Protein AF-A0A8U0FV87-F1 (afdb_monomer)

Structure (mmCIF, N/CA/C/O backbone):
data_AF-A0A8U0FV87-F1
#
_entry.id   AF-A0A8U0FV87-F1
#
loop_
_atom_site.group_PDB
_atom_site.id
_atom_site.type_symbol
_atom_site.label_atom_id
_atom_site.label_alt_id
_atom_site.label_comp_id
_atom_site.label_asym_id
_atom_site.label_entity_id
_atom_site.label_seq_id
_atom_site.pdbx_PDB_ins_code
_atom_site.Cartn_x
_atom_site.Cartn_y
_atom_site.Cartn_z
_atom_site.occupancy
_atom_site.B_iso_or_equiv
_atom_site.auth_seq_id
_atom_site.auth_comp_id
_atom_site.auth_asym_id
_atom_site.auth_atom_id
_atom_site.pdbx_PDB_model_num
ATOM 1 N N . MET A 1 1 ? -0.050 0.043 -9.107 1.00 85.12 1 MET A N 1
ATOM 2 C CA . MET A 1 1 ? 0.662 -1.232 -9.345 1.00 85.12 1 MET A CA 1
ATOM 3 C C . MET A 1 1 ? 1.160 -1.752 -8.012 1.00 85.12 1 MET A C 1
ATOM 5 O O . MET A 1 1 ? 1.657 -0.943 -7.237 1.00 85.12 1 MET A O 1
ATOM 9 N N . LEU A 1 2 ? 1.020 -3.050 -7.754 1.00 91.19 2 LEU A N 1
ATOM 10 C CA . LEU A 1 2 ? 1.551 -3.725 -6.569 1.00 91.19 2 LEU A CA 1
ATOM 11 C C . LEU A 1 2 ? 2.407 -4.903 -7.043 1.00 91.19 2 LEU A C 1
ATOM 13 O O . LEU A 1 2 ? 2.003 -5.604 -7.967 1.00 91.19 2 LEU A O 1
ATOM 17 N N . TYR A 1 3 ? 3.574 -5.089 -6.431 1.00 93.06 3 TYR A N 1
ATOM 18 C CA . TYR A 1 3 ? 4.458 -6.220 -6.695 1.00 93.06 3 TYR A CA 1
ATOM 19 C C . TYR A 1 3 ? 4.754 -6.918 -5.375 1.00 93.06 3 TYR A C 1
ATOM 21 O O . TYR A 1 3 ? 5.247 -6.282 -4.443 1.00 93.06 3 TYR A O 1
ATOM 29 N N . GLU A 1 4 ? 4.460 -8.210 -5.310 1.00 91.50 4 GLU A N 1
ATOM 30 C CA . GLU A 1 4 ? 4.950 -9.071 -4.242 1.00 91.50 4 GLU A CA 1
ATOM 31 C C . GLU A 1 4 ? 6.380 -9.507 -4.569 1.00 91.50 4 GLU A C 1
ATOM 33 O O . GLU A 1 4 ? 6.729 -9.746 -5.728 1.00 91.50 4 GLU A O 1
ATOM 38 N N . LEU A 1 5 ? 7.227 -9.557 -3.546 1.00 93.62 5 LEU A N 1
ATOM 39 C CA . LEU A 1 5 ? 8.615 -9.978 -3.666 1.00 93.62 5 LEU A CA 1
ATOM 40 C C . LEU A 1 5 ? 8.785 -11.295 -2.923 1.00 93.62 5 LEU A C 1
ATOM 42 O O . LEU A 1 5 ? 8.238 -11.454 -1.838 1.00 93.62 5 LEU A O 1
ATOM 46 N N . GLU A 1 6 ? 9.618 -12.189 -3.454 1.00 92.56 6 GLU A N 1
ATOM 47 C CA . GLU A 1 6 ? 9.993 -13.427 -2.757 1.00 92.56 6 GLU A CA 1
ATOM 48 C C . GLU A 1 6 ? 10.591 -13.134 -1.371 1.00 92.56 6 GLU A C 1
ATOM 50 O O . GLU A 1 6 ? 10.327 -13.835 -0.398 1.00 92.56 6 GLU A O 1
ATOM 55 N N . ARG A 1 7 ? 11.397 -12.072 -1.282 1.00 94.25 7 ARG A N 1
ATOM 56 C CA . ARG A 1 7 ? 11.950 -11.547 -0.034 1.00 94.25 7 ARG A CA 1
ATOM 57 C C . ARG A 1 7 ? 12.321 -10.078 -0.181 1.00 94.25 7 ARG A C 1
ATOM 59 O O . ARG A 1 7 ? 12.572 -9.598 -1.289 1.00 94.25 7 ARG A O 1
ATOM 66 N N . TYR A 1 8 ? 12.397 -9.369 0.938 1.00 93.25 8 TYR A N 1
ATOM 67 C CA . TYR A 1 8 ? 12.682 -7.933 0.963 1.00 93.25 8 TYR A CA 1
ATOM 68 C C . TYR A 1 8 ? 14.034 -7.584 0.309 1.00 93.25 8 TYR A C 1
ATOM 70 O O . TYR A 1 8 ? 14.158 -6.586 -0.400 1.00 93.25 8 TYR A O 1
ATOM 78 N N . GLU A 1 9 ? 15.035 -8.454 0.455 1.00 94.19 9 GLU A N 1
ATOM 79 C CA . GLU A 1 9 ? 16.403 -8.277 -0.048 1.00 94.19 9 GLU A CA 1
ATOM 80 C C . GLU A 1 9 ? 16.481 -8.239 -1.583 1.00 94.19 9 GLU A C 1
ATOM 82 O O . GLU A 1 9 ? 17.501 -7.842 -2.146 1.00 94.19 9 GLU A O 1
ATOM 87 N N . VAL A 1 10 ? 15.406 -8.606 -2.293 1.00 94.69 10 VAL A N 1
ATOM 88 C CA . VAL A 1 10 ? 15.320 -8.417 -3.748 1.00 94.69 10 VAL A CA 1
ATOM 89 C C . VAL A 1 10 ? 15.526 -6.946 -4.118 1.00 94.69 10 VAL A C 1
ATOM 91 O O . VAL A 1 10 ? 16.208 -6.675 -5.106 1.00 94.69 10 VAL A O 1
ATOM 94 N N . LEU A 1 11 ? 15.039 -6.005 -3.299 1.00 93.12 11 LEU A N 1
ATOM 95 C CA . LEU A 1 11 ? 15.146 -4.559 -3.538 1.00 93.12 11 LEU A CA 1
ATOM 96 C C . LEU A 1 11 ? 16.589 -4.040 -3.593 1.00 93.12 11 LEU A C 1
ATOM 98 O O . LEU A 1 11 ? 16.848 -3.002 -4.199 1.00 93.12 11 LEU A O 1
ATOM 102 N N . THR A 1 12 ? 17.531 -4.754 -2.975 1.00 93.00 12 THR A N 1
ATOM 103 C CA . THR A 1 12 ? 18.963 -4.415 -2.970 1.00 93.00 12 THR A CA 1
ATOM 104 C C . THR A 1 12 ? 19.812 -5.437 -3.721 1.00 93.00 12 THR A C 1
ATOM 106 O O . THR A 1 12 ? 21.036 -5.311 -3.781 1.00 93.00 12 THR A O 1
ATOM 109 N N . SER A 1 13 ? 19.183 -6.449 -4.321 1.00 94.31 13 SER A N 1
ATOM 110 C CA . SER A 1 13 ? 19.885 -7.486 -5.067 1.00 94.31 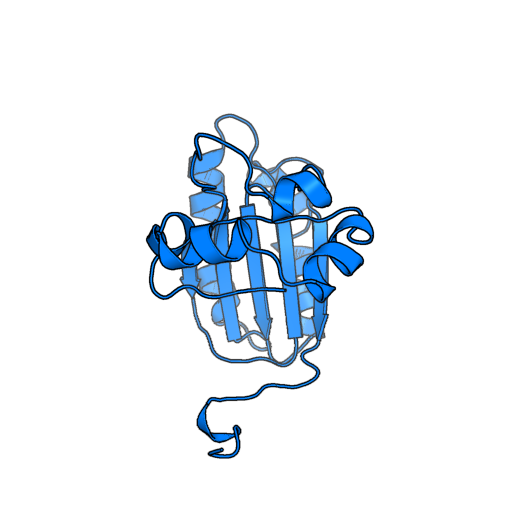13 SER A CA 1
ATOM 111 C C . SER A 1 13 ? 20.553 -6.925 -6.322 1.00 94.31 13 SER A C 1
ATOM 113 O O . SER A 1 13 ? 20.035 -6.022 -6.987 1.00 94.31 13 SER A O 1
ATOM 115 N N . LYS A 1 14 ? 21.688 -7.522 -6.701 1.00 94.50 14 LYS A N 1
ATOM 116 C CA . LYS A 1 14 ? 22.408 -7.153 -7.925 1.00 94.50 14 LYS A CA 1
ATOM 117 C C . LYS A 1 14 ? 21.513 -7.225 -9.165 1.00 94.50 14 LYS A C 1
ATOM 119 O O . LYS A 1 14 ? 21.467 -6.270 -9.927 1.00 94.50 14 LYS A O 1
ATOM 124 N N . GLY A 1 15 ? 20.759 -8.312 -9.338 1.00 94.69 15 GLY A N 1
ATOM 125 C CA . GLY A 1 15 ? 19.894 -8.484 -10.510 1.00 94.69 15 GLY A CA 1
ATOM 126 C C . GLY A 1 15 ? 18.794 -7.423 -10.619 1.00 94.69 15 GLY A C 1
ATOM 127 O O . GLY A 1 15 ? 18.466 -6.989 -11.721 1.00 94.69 15 GLY A O 1
ATOM 128 N N . TYR A 1 16 ? 18.249 -6.970 -9.488 1.00 93.31 16 TYR A N 1
ATOM 129 C CA . TYR A 1 16 ? 17.270 -5.887 -9.464 1.00 93.31 16 TYR A CA 1
ATOM 130 C C . TYR A 1 16 ? 17.901 -4.541 -9.834 1.00 93.31 16 TYR A C 1
ATOM 132 O O . TYR A 1 16 ? 17.416 -3.848 -10.730 1.00 93.31 16 TYR A O 1
ATOM 140 N N . LEU A 1 17 ? 19.016 -4.194 -9.186 1.00 94.31 17 LEU A N 1
ATOM 141 C CA . LEU A 1 17 ? 19.708 -2.927 -9.415 1.00 94.31 17 LEU A CA 1
ATOM 142 C C . LEU A 1 17 ? 20.303 -2.830 -10.824 1.00 94.31 17 LEU A C 1
ATOM 144 O O . LEU A 1 17 ? 20.240 -1.761 -11.425 1.00 94.31 17 LEU A O 1
ATOM 148 N N . ASP A 1 18 ? 20.834 -3.923 -11.376 1.00 95.31 18 ASP A N 1
ATOM 149 C CA . ASP A 1 18 ? 21.346 -3.959 -12.750 1.00 95.31 18 ASP A CA 1
ATOM 150 C C . ASP A 1 18 ? 20.250 -3.575 -13.755 1.00 95.31 18 ASP A C 1
ATOM 152 O O . ASP A 1 18 ? 20.497 -2.781 -14.658 1.00 95.31 18 ASP A O 1
ATOM 156 N N . ARG A 1 19 ? 19.015 -4.070 -13.571 1.00 94.06 19 ARG A N 1
ATOM 157 C CA . ARG A 1 19 ? 17.881 -3.718 -14.443 1.00 94.06 19 ARG A CA 1
ATOM 158 C C . ARG A 1 19 ? 17.506 -2.241 -14.339 1.00 94.06 19 ARG A C 1
ATOM 160 O O . ARG A 1 19 ? 17.302 -1.601 -15.364 1.00 94.06 19 ARG A O 1
ATOM 167 N N . LEU A 1 20 ? 17.452 -1.689 -13.124 1.00 93.06 20 LEU A N 1
ATOM 168 C CA . LEU A 1 20 ? 17.126 -0.270 -12.918 1.00 93.06 20 LEU A CA 1
ATOM 169 C C . LEU A 1 20 ? 18.227 0.685 -13.413 1.00 93.06 20 LEU A C 1
ATOM 171 O O . LEU A 1 20 ? 17.950 1.851 -13.701 1.00 93.06 20 LEU A O 1
ATOM 175 N N . ASN A 1 21 ? 19.471 0.209 -13.512 1.00 95.44 21 ASN A N 1
ATOM 176 C CA . ASN A 1 21 ? 20.604 0.974 -14.042 1.00 95.44 21 ASN A CA 1
ATOM 177 C C . ASN A 1 21 ? 20.855 0.752 -15.544 1.00 95.44 21 ASN A C 1
ATOM 179 O O . ASN A 1 21 ? 21.649 1.474 -16.142 1.00 95.44 21 ASN A O 1
ATOM 183 N N . ALA A 1 22 ? 20.161 -0.198 -16.172 1.00 96.31 22 ALA A N 1
ATOM 184 C CA . ALA A 1 22 ? 20.208 -0.450 -17.610 1.00 96.31 22 ALA A CA 1
ATOM 185 C C . ALA A 1 22 ? 18.793 -0.392 -18.226 1.00 96.31 22 ALA A C 1
ATOM 187 O O . ALA A 1 22 ? 18.304 -1.402 -18.746 1.00 96.31 22 ALA A O 1
ATOM 188 N N . PRO A 1 23 ? 18.100 0.767 -18.162 1.00 95.12 23 PRO A N 1
ATOM 189 C CA . PRO A 1 23 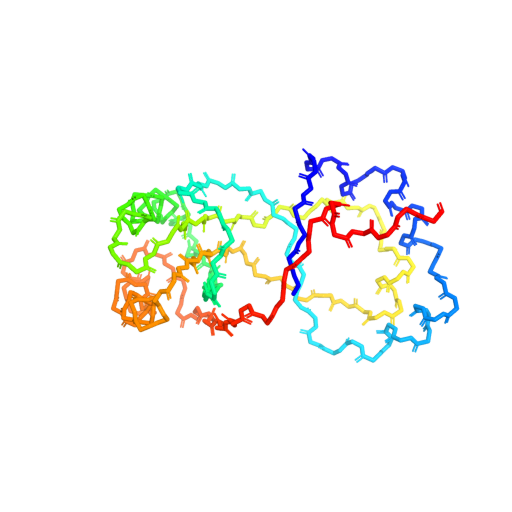? 16.755 0.895 -18.710 1.00 95.12 23 PRO A CA 1
ATOM 190 C C . PRO A 1 23 ? 16.749 0.628 -20.221 1.00 95.12 23 PRO A C 1
ATOM 192 O O . PRO A 1 23 ? 17.625 1.078 -20.962 1.00 95.12 23 PRO A O 1
ATOM 195 N N . THR A 1 24 ? 15.729 -0.090 -20.694 1.00 96.31 24 THR A N 1
ATOM 196 C CA . THR A 1 24 ? 15.543 -0.334 -22.133 1.00 96.31 24 THR A CA 1
ATOM 197 C C . THR A 1 24 ? 15.307 0.984 -22.889 1.00 96.31 24 THR A C 1
ATOM 199 O O . THR A 1 24 ? 14.833 1.949 -22.284 1.00 96.31 24 THR A O 1
ATOM 202 N N . PRO A 1 25 ? 15.528 1.045 -24.220 1.00 96.69 25 PRO A N 1
ATOM 203 C CA . PRO A 1 25 ? 15.207 2.240 -25.007 1.00 96.69 25 PRO A CA 1
ATOM 204 C C . PRO A 1 25 ? 13.763 2.726 -24.813 1.00 96.69 25 PRO A C 1
ATOM 206 O O . PRO A 1 25 ? 13.507 3.929 -24.764 1.00 96.69 25 PRO A O 1
ATOM 209 N N . TRP A 1 26 ? 12.820 1.793 -24.646 1.00 96.00 26 TRP A N 1
ATOM 210 C CA . TRP A 1 26 ? 11.430 2.120 -24.346 1.00 96.00 26 TRP A CA 1
ATOM 211 C C . TRP A 1 26 ? 11.264 2.726 -22.948 1.00 96.00 26 TRP A C 1
ATOM 213 O O . TRP A 1 26 ? 10.624 3.767 -22.813 1.00 96.00 26 TRP A O 1
ATOM 223 N N . SER A 1 27 ? 11.882 2.132 -21.921 1.00 93.25 27 SER A N 1
ATOM 224 C CA . SER A 1 27 ? 11.871 2.670 -20.553 1.00 93.25 27 SER A CA 1
ATOM 225 C C . SER A 1 27 ? 12.435 4.090 -20.515 1.00 93.25 27 SER A C 1
ATOM 227 O O . SER A 1 27 ? 11.781 4.986 -19.990 1.00 93.25 27 SER A O 1
ATOM 229 N N . THR A 1 28 ? 13.586 4.334 -21.146 1.00 95.12 28 THR A N 1
ATOM 230 C CA . THR A 1 28 ? 14.199 5.671 -21.226 1.00 95.12 28 THR A CA 1
ATOM 231 C C . THR A 1 28 ? 13.264 6.693 -21.872 1.00 95.12 28 THR A C 1
ATOM 233 O O . THR A 1 28 ? 13.180 7.827 -21.409 1.00 95.12 28 THR A O 1
ATOM 236 N N . LYS A 1 29 ? 12.513 6.288 -22.905 1.00 95.75 29 LYS A N 1
ATOM 237 C CA . LYS A 1 29 ? 11.522 7.147 -23.565 1.00 95.75 29 LYS A CA 1
ATOM 238 C C . LYS A 1 29 ? 10.304 7.432 -22.676 1.00 95.75 29 LYS A C 1
ATOM 240 O O . LYS A 1 29 ? 9.782 8.538 -22.713 1.00 95.75 29 LYS A O 1
ATOM 245 N N . MET A 1 30 ? 9.818 6.446 -21.919 1.00 94.38 30 MET A N 1
ATOM 246 C CA . MET A 1 30 ? 8.556 6.551 -21.169 1.00 94.38 30 MET A CA 1
ATOM 247 C C . MET A 1 30 ? 8.708 7.118 -19.754 1.00 94.38 30 MET A C 1
ATOM 249 O O . MET A 1 30 ? 7.789 7.764 -19.253 1.00 94.38 30 MET A O 1
ATOM 253 N N . MET A 1 31 ? 9.843 6.893 -19.092 1.00 91.25 31 MET A N 1
ATOM 254 C CA . MET A 1 31 ? 10.064 7.297 -17.697 1.00 91.25 31 MET A CA 1
ATOM 255 C C . MET A 1 31 ? 9.844 8.795 -17.420 1.00 91.25 31 MET A C 1
ATOM 257 O O . MET A 1 31 ? 9.168 9.087 -16.434 1.00 91.25 31 MET A O 1
ATOM 261 N N . PRO A 1 32 ? 10.267 9.744 -18.282 1.00 91.81 32 PRO A N 1
ATOM 262 C CA . PRO A 1 32 ? 10.010 11.174 -18.065 1.00 91.81 32 PRO A CA 1
ATOM 263 C C . PRO A 1 32 ? 8.524 11.554 -18.001 1.00 91.81 32 PRO A C 1
ATOM 265 O O . PRO A 1 32 ? 8.175 12.610 -17.483 1.00 91.81 32 PRO A O 1
ATOM 268 N N . HIS A 1 33 ? 7.636 10.713 -18.539 1.00 91.88 33 HIS A N 1
ATOM 269 C CA . HIS A 1 33 ? 6.195 10.961 -18.560 1.00 91.88 33 HIS A CA 1
ATOM 270 C C . HIS A 1 33 ? 5.468 10.451 -17.304 1.00 91.88 33 HIS A C 1
ATOM 272 O O . HIS A 1 33 ? 4.257 10.632 -17.183 1.00 91.88 33 HIS A O 1
ATOM 278 N N . HIS A 1 34 ? 6.178 9.821 -16.361 1.00 88.25 34 HIS A N 1
ATOM 279 C CA . HIS A 1 34 ? 5.601 9.358 -15.100 1.00 88.25 34 HIS A CA 1
ATOM 280 C C . HIS A 1 34 ? 5.524 10.519 -14.102 1.00 88.25 34 HIS A C 1
ATOM 282 O O . HIS A 1 34 ? 6.502 10.853 -13.440 1.00 88.25 34 HIS A O 1
ATOM 288 N N . LEU A 1 35 ? 4.347 11.137 -13.992 1.00 86.81 35 LEU A N 1
ATOM 289 C CA . LEU A 1 35 ? 4.103 12.267 -13.093 1.00 86.81 35 LEU A CA 1
ATOM 290 C C . LEU A 1 35 ? 3.444 11.812 -11.787 1.00 86.81 35 LEU A C 1
ATOM 292 O O . LEU A 1 35 ? 2.574 10.944 -11.792 1.00 86.81 35 LEU A O 1
ATOM 296 N N . GLY A 1 36 ? 3.841 12.424 -10.666 1.00 86.44 36 GLY A N 1
ATOM 297 C CA . GLY A 1 36 ? 3.208 12.193 -9.360 1.00 86.44 36 GLY A CA 1
ATOM 298 C C . GLY A 1 36 ? 3.353 10.760 -8.839 1.00 86.44 36 GLY A C 1
ATOM 299 O O . GLY A 1 36 ? 2.471 10.261 -8.141 1.00 86.44 36 GLY A O 1
ATOM 300 N N . MET A 1 37 ? 4.438 10.075 -9.206 1.00 89.56 37 MET A N 1
ATOM 301 C CA . MET A 1 37 ? 4.643 8.682 -8.836 1.00 89.56 37 MET A CA 1
ATOM 302 C C . MET A 1 37 ? 4.770 8.541 -7.315 1.00 89.56 37 MET A C 1
ATOM 304 O O . MET A 1 37 ? 5.593 9.205 -6.689 1.00 89.56 37 MET A O 1
ATOM 308 N N . VAL A 1 38 ? 3.972 7.647 -6.726 1.00 91.75 38 VAL A N 1
ATOM 309 C CA . VAL A 1 38 ? 4.110 7.241 -5.323 1.00 91.75 38 VAL A CA 1
ATOM 310 C C . VAL A 1 38 ? 4.592 5.802 -5.289 1.00 91.75 38 VAL A C 1
ATOM 312 O O . VAL A 1 38 ? 3.882 4.897 -5.730 1.00 91.75 38 VAL A O 1
ATOM 315 N N . ARG A 1 39 ? 5.805 5.594 -4.778 1.00 93.00 39 ARG A N 1
ATOM 316 C CA . ARG A 1 39 ? 6.451 4.286 -4.704 1.00 93.00 39 ARG A CA 1
ATOM 317 C C . ARG A 1 39 ? 6.917 4.010 -3.285 1.00 93.00 39 ARG A C 1
ATOM 319 O O . ARG A 1 39 ? 7.969 4.472 -2.856 1.00 93.00 39 ARG A O 1
ATOM 326 N N . SER A 1 40 ? 6.147 3.174 -2.610 1.00 95.06 40 SER A N 1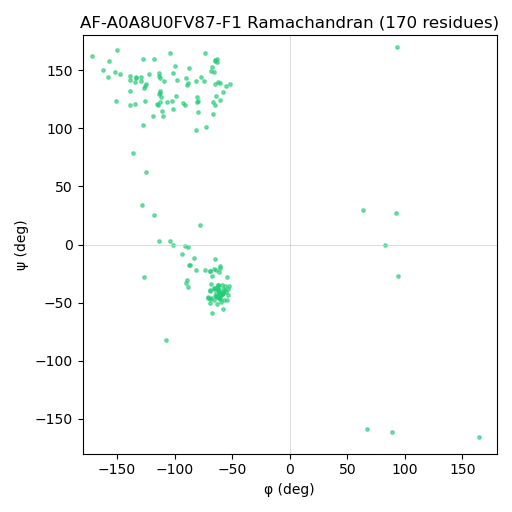
ATOM 327 C CA . SER A 1 40 ? 6.454 2.672 -1.278 1.00 95.06 40 SER A CA 1
ATOM 328 C C . SER A 1 40 ? 7.016 1.257 -1.384 1.00 95.06 40 SER A C 1
ATOM 330 O O . SER A 1 40 ? 6.348 0.349 -1.873 1.00 95.06 40 SER A O 1
ATOM 332 N N . GLN A 1 41 ? 8.270 1.084 -0.972 1.00 95.50 41 GLN A N 1
ATOM 333 C CA . GLN A 1 41 ? 8.868 -0.232 -0.753 1.00 95.50 41 GLN A CA 1
ATOM 334 C C . GLN A 1 41 ? 8.618 -0.597 0.704 1.00 95.50 41 GLN A C 1
ATOM 336 O O . GLN A 1 41 ? 9.004 0.167 1.587 1.00 95.50 41 GLN A O 1
ATOM 341 N N . CYS A 1 42 ? 7.923 -1.703 0.949 1.00 96.75 42 CYS A N 1
ATOM 342 C CA . CYS A 1 42 ? 7.323 -1.961 2.253 1.00 96.75 42 CYS A CA 1
ATOM 343 C C . CYS A 1 42 ? 7.700 -3.324 2.822 1.00 96.75 42 CYS A C 1
ATOM 345 O O . CYS A 1 42 ? 8.029 -4.260 2.091 1.00 96.75 42 CYS A O 1
ATOM 347 N N . ARG A 1 43 ? 7.544 -3.438 4.1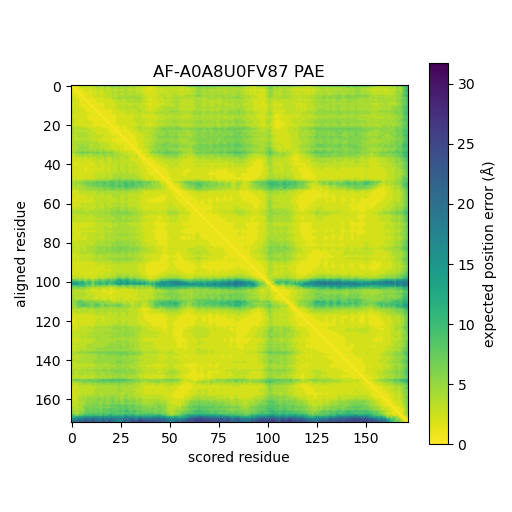39 1.00 97.12 43 ARG A N 1
ATOM 348 C CA . ARG A 1 43 ? 7.380 -4.706 4.847 1.00 97.12 43 ARG A CA 1
ATOM 349 C C . ARG A 1 43 ? 5.912 -4.925 5.180 1.00 97.12 43 ARG A C 1
ATOM 351 O O . ARG A 1 43 ? 5.183 -3.973 5.452 1.00 97.12 43 ARG A O 1
ATOM 358 N N . VAL A 1 44 ? 5.498 -6.187 5.187 1.00 97.50 44 VAL A N 1
ATOM 359 C CA . VAL A 1 44 ? 4.188 -6.598 5.698 1.00 97.50 44 VAL A CA 1
ATOM 360 C C . VAL A 1 44 ? 4.284 -6.658 7.221 1.00 97.50 44 VAL A C 1
ATOM 362 O O . VAL A 1 44 ? 5.034 -7.473 7.753 1.00 97.50 44 VAL A O 1
ATOM 365 N N . ALA A 1 45 ? 3.564 -5.781 7.916 1.00 98.19 45 ALA A N 1
ATOM 366 C CA . ALA A 1 45 ? 3.520 -5.760 9.379 1.00 98.19 45 ALA A CA 1
ATOM 367 C C . ALA A 1 45 ? 2.394 -6.631 9.943 1.00 98.19 45 ALA A C 1
ATOM 369 O O . ALA A 1 45 ? 2.559 -7.236 10.998 1.00 98.19 45 ALA A O 1
ATOM 370 N N . ALA A 1 46 ? 1.269 -6.716 9.233 1.00 98.44 46 ALA A N 1
ATOM 371 C CA . ALA A 1 46 ? 0.166 -7.607 9.564 1.00 98.44 46 ALA A CA 1
ATOM 372 C C . ALA A 1 46 ? -0.535 -8.068 8.283 1.00 98.44 46 ALA A C 1
ATOM 374 O O . ALA A 1 46 ? -0.609 -7.323 7.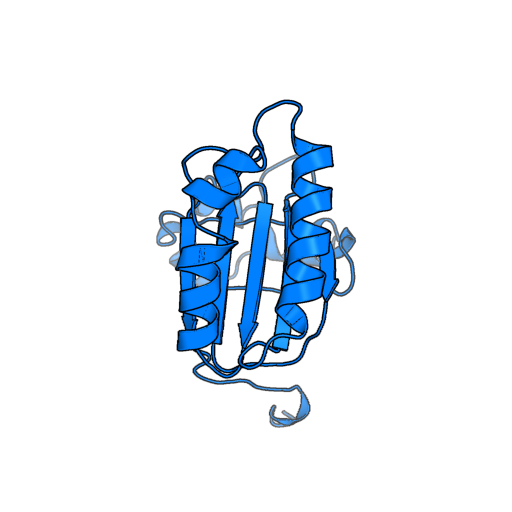303 1.00 98.44 46 ALA A O 1
ATOM 375 N N . SER A 1 47 ? -1.037 -9.299 8.281 1.00 98.19 47 SER A N 1
ATOM 376 C CA . SER A 1 47 ? -1.699 -9.895 7.124 1.00 98.19 47 SER A CA 1
ATOM 377 C C . SER A 1 47 ? -2.727 -10.913 7.591 1.00 98.19 47 SER A C 1
ATOM 379 O O . SER A 1 47 ? -2.378 -11.852 8.305 1.00 98.19 47 SER A O 1
ATOM 381 N N . PHE A 1 48 ? -3.978 -10.726 7.185 1.00 98.50 48 PHE A N 1
ATOM 382 C CA . PHE A 1 48 ? -5.087 -11.605 7.537 1.00 98.50 48 PHE A CA 1
ATOM 383 C C . PHE A 1 48 ? -5.921 -11.908 6.296 1.00 98.50 48 PHE A C 1
ATOM 385 O O . PHE A 1 48 ? -6.170 -11.017 5.483 1.00 98.50 48 PHE A O 1
ATOM 392 N N . GLY A 1 49 ? -6.360 -13.160 6.159 1.00 97.00 49 GLY A N 1
ATOM 393 C CA . GLY A 1 49 ? -7.043 -13.626 4.952 1.00 97.00 49 GLY A CA 1
ATOM 394 C C . GLY A 1 49 ? -6.124 -13.652 3.725 1.00 97.00 49 GLY A C 1
ATOM 395 O O . GLY A 1 49 ? -4.899 -13.706 3.846 1.00 97.00 49 GLY A O 1
ATOM 396 N N . GLY A 1 50 ? -6.716 -13.638 2.533 1.00 92.31 50 GLY A N 1
ATOM 397 C CA . GLY A 1 50 ? -5.980 -13.630 1.274 1.00 92.31 50 GLY A CA 1
ATOM 398 C C . GLY A 1 50 ? -6.836 -13.993 0.065 1.00 92.31 50 GLY A C 1
ATOM 399 O O . GLY A 1 50 ? -8.064 -14.024 0.122 1.00 92.31 50 GLY A O 1
ATOM 400 N N . GLY A 1 51 ? -6.155 -14.292 -1.038 1.00 88.19 51 GLY A N 1
ATOM 401 C CA . GLY A 1 51 ? -6.783 -14.596 -2.319 1.00 88.19 51 GLY A CA 1
ATOM 402 C C . GLY A 1 51 ? -6.935 -13.374 -3.221 1.00 88.19 51 GLY A C 1
ATOM 403 O O . GLY A 1 51 ? -6.684 -12.232 -2.837 1.00 88.19 51 GLY A O 1
ATOM 404 N N . VAL A 1 52 ? -7.316 -13.641 -4.468 1.00 89.38 52 VAL A N 1
ATOM 405 C CA . VAL A 1 52 ? -7.551 -12.611 -5.479 1.00 89.38 52 VAL A CA 1
ATOM 406 C C . VAL A 1 52 ? -9.028 -12.247 -5.453 1.00 89.38 52 VAL A C 1
ATOM 408 O O . VAL A 1 52 ? -9.883 -13.106 -5.666 1.00 89.38 52 VAL A O 1
ATOM 411 N N . ALA A 1 53 ? -9.320 -10.974 -5.207 1.00 94.12 53 ALA A N 1
ATOM 412 C CA . ALA A 1 53 ? -10.679 -10.465 -5.107 1.00 94.12 53 ALA A CA 1
ATOM 413 C C . ALA A 1 53 ? -10.964 -9.413 -6.182 1.00 94.12 53 ALA A C 1
ATOM 415 O O . ALA A 1 53 ? -10.051 -8.810 -6.749 1.00 94.12 53 ALA A O 1
ATOM 416 N N . THR A 1 54 ? -12.243 -9.184 -6.472 1.00 96.31 54 THR A N 1
ATOM 417 C CA . THR A 1 54 ? -12.662 -8.251 -7.527 1.00 96.31 54 THR A CA 1
ATOM 418 C C . THR A 1 54 ? -12.470 -6.788 -7.147 1.00 96.31 54 THR A C 1
ATOM 420 O O . THR A 1 54 ? -12.377 -5.945 -8.038 1.00 96.31 54 THR A O 1
ATOM 423 N N . SER A 1 55 ? -12.394 -6.485 -5.852 1.00 97.62 55 SER A N 1
ATOM 424 C CA . SER A 1 55 ? -12.324 -5.127 -5.320 1.00 97.62 55 SER A CA 1
ATOM 425 C C . SER A 1 55 ? -11.161 -4.987 -4.339 1.00 97.62 55 SER A C 1
ATOM 427 O O . SER A 1 55 ? -10.896 -5.888 -3.542 1.00 97.62 55 SER A O 1
ATOM 429 N N . LEU A 1 56 ? -10.474 -3.845 -4.395 1.00 97.25 56 LEU A N 1
ATOM 430 C CA . LEU A 1 56 ? -9.381 -3.487 -3.495 1.00 97.25 56 LEU A CA 1
ATOM 431 C C . LEU A 1 56 ? -9.495 -2.011 -3.096 1.00 97.25 56 LEU A C 1
ATOM 433 O O . LEU A 1 56 ? -9.599 -1.142 -3.962 1.00 97.25 56 LEU A O 1
ATOM 437 N N . ALA A 1 57 ? -9.381 -1.719 -1.804 1.00 97.56 57 ALA A N 1
ATOM 438 C CA . ALA A 1 57 ? -9.122 -0.378 -1.301 1.00 97.56 57 ALA A CA 1
ATOM 439 C C . ALA A 1 57 ? -7.704 -0.281 -0.730 1.00 97.56 57 ALA A C 1
ATOM 441 O O . ALA A 1 57 ? -7.217 -1.190 -0.057 1.00 97.56 57 ALA A O 1
ATOM 442 N N . THR A 1 58 ? -7.045 0.847 -0.988 1.00 97.69 58 THR A N 1
ATOM 443 C CA . THR A 1 58 ? -5.786 1.224 -0.341 1.00 97.69 58 THR A CA 1
ATOM 444 C C . THR A 1 58 ? -6.032 2.434 0.538 1.00 97.69 58 THR A C 1
ATOM 446 O O . THR A 1 58 ? -6.552 3.430 0.037 1.00 97.69 58 THR A O 1
ATOM 449 N N . ILE A 1 59 ? -5.600 2.401 1.792 1.00 98.12 59 ILE A N 1
ATOM 450 C CA . ILE A 1 59 ? -5.666 3.558 2.689 1.00 98.12 59 ILE A CA 1
ATOM 451 C C . ILE A 1 59 ? -4.237 3.896 3.087 1.00 98.12 59 ILE A C 1
ATOM 453 O O . ILE A 1 59 ? -3.572 3.112 3.759 1.00 98.12 59 ILE A O 1
ATOM 457 N N . ARG A 1 60 ? -3.747 5.035 2.600 1.00 97.94 60 ARG A N 1
ATOM 458 C CA . ARG A 1 60 ? -2.390 5.528 2.854 1.00 97.94 60 ARG A CA 1
ATOM 459 C C . ARG A 1 60 ? -2.449 6.562 3.959 1.00 97.94 60 ARG A C 1
ATOM 461 O O . ARG A 1 60 ? -3.241 7.492 3.839 1.00 97.94 60 ARG A O 1
ATOM 468 N N . LEU A 1 61 ? -1.633 6.406 4.989 1.00 98.12 61 LEU A N 1
ATOM 469 C CA . LEU A 1 61 ? -1.640 7.279 6.159 1.00 98.12 61 LEU A CA 1
ATOM 470 C C . LEU A 1 61 ? -0.246 7.375 6.778 1.00 98.12 61 LEU A C 1
ATOM 472 O O . LEU A 1 61 ? 0.637 6.571 6.470 1.00 98.12 61 LEU A O 1
ATOM 476 N N . SER A 1 62 ? -0.099 8.338 7.677 1.00 98.19 62 SER A N 1
ATOM 477 C CA . SER A 1 62 ? 1.093 8.531 8.493 1.00 98.19 62 SER A CA 1
ATOM 478 C C . SER A 1 62 ? 0.687 8.546 9.967 1.00 98.19 62 SER A C 1
ATOM 480 O O . SER A 1 62 ? -0.340 9.144 10.291 1.00 98.19 62 SER A O 1
ATOM 482 N N . PRO A 1 63 ? 1.440 7.898 10.868 1.00 98.12 63 PRO A N 1
ATOM 483 C CA . PRO A 1 63 ? 1.220 8.043 12.302 1.00 98.12 63 PRO A CA 1
ATOM 484 C C . PRO A 1 63 ? 1.564 9.464 12.772 1.00 98.12 63 PRO A C 1
ATOM 486 O O . PRO A 1 63 ? 2.419 10.149 12.199 1.00 98.12 63 PRO A O 1
ATOM 489 N N . GLU A 1 64 ? 0.921 9.908 13.843 1.00 98.19 64 GLU A N 1
ATOM 490 C CA . GLU A 1 64 ? 1.407 11.029 14.641 1.00 98.19 64 GLU A CA 1
ATOM 491 C C . GLU A 1 64 ? 2.692 10.634 15.384 1.00 98.19 64 GLU A C 1
ATOM 493 O O . GLU A 1 64 ? 2.883 9.474 15.764 1.00 98.19 64 GLU A O 1
ATOM 498 N N . ALA A 1 65 ? 3.575 11.608 15.613 1.00 97.31 65 ALA A N 1
ATOM 499 C CA . ALA A 1 65 ? 4.852 11.364 16.274 1.00 97.31 65 ALA A CA 1
ATOM 500 C C . ALA A 1 65 ? 4.649 10.807 17.694 1.00 97.31 65 ALA A C 1
ATOM 502 O O . ALA A 1 65 ? 3.983 11.425 18.526 1.00 97.31 65 ALA A O 1
ATOM 503 N N . GLY A 1 66 ? 5.251 9.652 17.981 1.00 97.88 66 GLY A N 1
ATOM 504 C CA . GLY A 1 66 ? 5.140 8.969 19.273 1.00 97.88 66 GLY A CA 1
ATOM 505 C C . GLY A 1 66 ? 3.886 8.102 19.437 1.00 97.88 66 GLY A C 1
ATOM 506 O O . GLY A 1 66 ? 3.713 7.489 20.491 1.00 97.88 66 GLY A O 1
ATOM 507 N N . ARG A 1 67 ? 3.012 8.033 18.423 1.00 98.06 67 ARG A N 1
ATOM 508 C CA . ARG A 1 67 ? 1.795 7.199 18.413 1.00 98.06 67 ARG A CA 1
ATOM 509 C C . ARG A 1 67 ? 1.946 5.949 17.542 1.00 98.06 67 ARG A C 1
ATOM 511 O O . ARG A 1 67 ? 1.002 5.176 17.419 1.00 98.06 67 ARG A O 1
ATOM 518 N N . GLU A 1 68 ? 3.124 5.713 16.967 1.00 98.25 68 GLU A N 1
ATOM 519 C CA . GLU A 1 68 ? 3.376 4.652 15.989 1.00 98.25 68 GLU A CA 1
ATOM 520 C C . GLU A 1 68 ? 3.037 3.267 16.558 1.00 98.25 68 GLU A C 1
ATOM 522 O O . GLU A 1 68 ? 2.220 2.542 16.003 1.00 98.25 68 GLU A O 1
ATOM 527 N N . ALA A 1 69 ? 3.616 2.887 17.698 1.00 98.00 69 ALA A N 1
ATOM 528 C CA . ALA A 1 69 ? 3.403 1.546 18.250 1.00 98.00 69 ALA A CA 1
ATOM 529 C C . ALA A 1 69 ? 1.922 1.276 18.583 1.00 98.00 69 ALA A C 1
ATOM 531 O O . ALA A 1 69 ? 1.408 0.190 18.312 1.00 98.00 69 ALA A O 1
ATOM 532 N N . GLU A 1 70 ? 1.233 2.277 19.132 1.00 98.00 70 GLU A N 1
ATOM 533 C CA . GLU A 1 70 ? -0.180 2.178 19.490 1.00 98.00 70 GLU A CA 1
ATOM 534 C C . GLU A 1 70 ? -1.072 2.087 18.250 1.00 98.00 70 GLU A C 1
ATOM 536 O O . GLU A 1 70 ? -1.929 1.204 18.182 1.00 98.00 70 GLU A O 1
ATOM 541 N N . LEU A 1 71 ? -0.846 2.943 17.248 1.00 98.38 71 LEU A N 1
ATOM 542 C CA . LEU A 1 71 ? -1.603 2.905 16.002 1.00 98.38 71 LEU A CA 1
ATOM 543 C C . LEU A 1 71 ? -1.397 1.563 15.290 1.00 98.38 71 LEU A C 1
ATOM 545 O O . LEU A 1 71 ? -2.367 0.933 14.876 1.00 98.38 71 LEU A O 1
ATOM 549 N N . GLN A 1 72 ? -0.156 1.076 15.189 1.00 98.56 72 GLN A N 1
ATOM 550 C CA . GLN A 1 72 ? 0.134 -0.203 14.534 1.00 98.56 72 GLN A CA 1
ATOM 551 C C . GLN A 1 72 ? -0.603 -1.370 15.208 1.00 98.56 72 GLN A C 1
ATOM 553 O O . GLN A 1 72 ?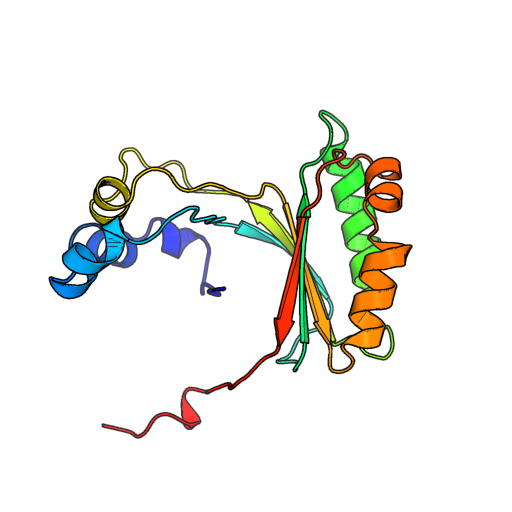 -1.144 -2.234 14.509 1.00 98.56 72 GLN A O 1
ATOM 558 N N . ALA A 1 73 ? -0.637 -1.404 16.544 1.00 98.38 73 ALA A N 1
ATOM 559 C CA . ALA A 1 73 ? -1.332 -2.443 17.298 1.00 98.38 73 ALA A CA 1
ATOM 560 C C . ALA A 1 73 ? -2.847 -2.421 17.028 1.00 98.38 73 ALA A C 1
ATOM 562 O O . ALA A 1 73 ? -3.406 -3.44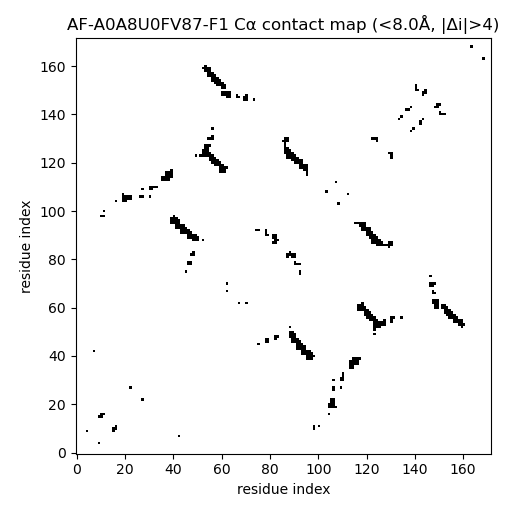2 16.620 1.00 98.38 73 ALA A O 1
ATOM 563 N N . HIS A 1 74 ? -3.486 -1.251 17.148 1.00 98.19 74 HIS A N 1
ATOM 564 C CA . HIS A 1 74 ? -4.923 -1.093 16.893 1.00 98.19 74 HIS A CA 1
ATOM 565 C C . HIS A 1 74 ? -5.306 -1.428 15.448 1.00 98.19 74 HIS A C 1
ATOM 567 O O . HIS A 1 74 ? -6.315 -2.097 15.207 1.00 98.19 74 HIS A O 1
ATOM 573 N N . LEU A 1 75 ? -4.501 -0.996 14.472 1.00 98.38 75 LEU A N 1
ATOM 574 C CA . LEU A 1 75 ? -4.736 -1.332 13.069 1.00 98.38 75 LEU A CA 1
ATOM 575 C C . LEU A 1 75 ? -4.613 -2.838 12.836 1.00 98.38 75 LEU A C 1
ATOM 577 O O . LEU A 1 75 ? -5.444 -3.410 12.138 1.00 98.38 75 LEU A O 1
ATOM 581 N N . SER A 1 76 ? -3.628 -3.498 13.444 1.00 98.44 76 SER A N 1
ATOM 582 C CA . SER A 1 76 ? -3.453 -4.948 13.302 1.00 98.44 76 SER A CA 1
ATOM 583 C C . SER A 1 76 ? -4.657 -5.721 13.850 1.00 98.44 76 SER A C 1
ATOM 585 O O . SER A 1 76 ? -5.168 -6.611 13.173 1.00 98.44 76 SER A O 1
ATOM 587 N N . GLU A 1 77 ? -5.166 -5.351 15.027 1.00 98.19 77 GLU A N 1
ATOM 588 C CA . GLU A 1 77 ? -6.378 -5.952 15.604 1.00 98.19 77 GLU A CA 1
ATOM 589 C C . GLU A 1 77 ? -7.619 -5.696 14.733 1.00 98.19 77 GLU A C 1
ATOM 591 O O . GLU A 1 77 ? -8.389 -6.615 14.424 1.00 98.19 77 GLU A O 1
ATOM 596 N N . THR A 1 78 ? -7.783 -4.452 14.277 1.00 98.00 78 THR A N 1
ATOM 597 C CA . THR A 1 78 ? -8.897 -4.053 13.413 1.00 98.00 78 THR A CA 1
ATOM 598 C C . THR A 1 78 ? -8.891 -4.860 12.119 1.00 98.00 78 THR A C 1
ATOM 600 O O . THR A 1 78 ? -9.906 -5.459 11.767 1.00 98.00 78 THR A O 1
ATOM 603 N N . LEU A 1 79 ? -7.746 -4.950 11.434 1.00 98.44 79 LEU A N 1
ATOM 604 C CA . LEU A 1 79 ? -7.601 -5.710 10.190 1.00 98.44 79 LEU A CA 1
ATOM 605 C C . LEU A 1 79 ? -7.855 -7.209 10.401 1.00 98.44 79 LEU A C 1
ATOM 607 O O . LEU A 1 79 ? -8.494 -7.836 9.556 1.00 98.44 79 LEU A O 1
ATOM 611 N N . GLY A 1 80 ? -7.441 -7.765 11.544 1.00 98.25 80 GLY A N 1
ATOM 612 C CA . GLY A 1 80 ? -7.759 -9.142 11.924 1.00 98.25 80 GLY A CA 1
ATOM 613 C C . GLY A 1 80 ? -9.265 -9.397 11.992 1.00 98.25 80 GLY A C 1
ATOM 614 O O . GLY A 1 80 ? -9.745 -10.414 11.494 1.00 98.25 80 GLY A O 1
ATOM 615 N N . THR A 1 81 ? -10.032 -8.445 12.525 1.00 97.81 81 THR A N 1
ATOM 616 C CA . THR A 1 81 ? -11.502 -8.524 12.542 1.00 97.81 81 THR A CA 1
ATOM 617 C C . THR A 1 81 ? -12.098 -8.341 11.144 1.00 97.81 81 THR A C 1
ATOM 619 O O . THR A 1 81 ? -12.980 -9.098 10.741 1.00 97.81 81 THR A O 1
ATOM 622 N N . LEU A 1 82 ? -11.615 -7.350 10.388 1.00 97.62 82 LEU A N 1
ATOM 623 C CA . LEU A 1 82 ? -12.142 -7.008 9.063 1.00 97.62 82 LEU A CA 1
ATOM 624 C C . LEU A 1 82 ? -11.989 -8.147 8.052 1.00 97.62 82 LEU A C 1
ATOM 626 O O . LEU A 1 82 ? -12.908 -8.383 7.274 1.00 97.62 82 LEU A O 1
ATOM 630 N N . ALA A 1 83 ? -10.879 -8.888 8.087 1.00 96.88 83 ALA A N 1
ATOM 631 C CA . ALA A 1 83 ? -10.644 -10.005 7.169 1.00 96.88 83 ALA A CA 1
ATOM 632 C C . ALA A 1 83 ? -11.697 -11.127 7.264 1.00 96.88 83 ALA A C 1
ATOM 634 O O . ALA A 1 83 ? -11.812 -11.927 6.341 1.00 96.88 83 ALA A O 1
ATOM 635 N N . HIS A 1 84 ? -12.463 -11.185 8.359 1.00 95.69 84 HIS A N 1
ATOM 636 C CA . HIS A 1 84 ? -13.514 -12.180 8.582 1.00 95.69 84 HIS A CA 1
ATOM 637 C C . HIS A 1 84 ? -14.929 -11.639 8.325 1.00 95.69 84 HIS A C 1
ATOM 639 O O . HIS A 1 84 ? -15.905 -12.374 8.483 1.00 95.69 84 HIS A O 1
ATOM 645 N N . MET A 1 85 ? -15.071 -10.364 7.955 1.00 97.44 85 MET A N 1
ATOM 646 C CA . MET A 1 85 ? -16.377 -9.792 7.641 1.00 97.44 85 MET A CA 1
ATOM 647 C C . MET A 1 85 ? -16.883 -10.287 6.279 1.00 97.44 85 MET A C 1
ATOM 649 O O . MET A 1 85 ? -16.106 -10.344 5.323 1.00 97.44 85 MET A O 1
ATOM 653 N N . PRO A 1 86 ? -18.192 -10.579 6.144 1.00 97.44 86 PRO A N 1
ATOM 654 C CA . PRO A 1 86 ? -18.805 -10.789 4.839 1.00 97.44 86 PRO A CA 1
ATOM 655 C C . PRO A 1 86 ? -18.489 -9.628 3.891 1.00 97.44 86 PRO A C 1
ATOM 657 O O . PRO A 1 86 ? -18.495 -8.465 4.289 1.00 97.44 86 PRO A O 1
ATOM 660 N N . GLY A 1 87 ? -18.184 -9.961 2.642 1.00 97.50 87 GLY A N 1
ATOM 661 C CA . GLY A 1 87 ? -17.743 -9.020 1.619 1.00 97.50 87 GLY A CA 1
ATOM 662 C C . GLY A 1 87 ? -16.227 -8.881 1.486 1.00 97.50 87 GLY A C 1
ATOM 663 O O . GLY A 1 87 ? -15.754 -8.609 0.381 1.00 97.50 87 GLY A O 1
ATOM 664 N N . LEU A 1 88 ? -15.458 -9.121 2.556 1.00 98.25 88 LEU A N 1
ATOM 665 C CA . LEU A 1 88 ? -13.996 -9.023 2.563 1.00 98.25 88 LEU A CA 1
ATOM 666 C C . LEU A 1 88 ? -13.339 -10.406 2.436 1.00 98.25 88 LEU A C 1
ATOM 668 O O . LEU A 1 88 ? -13.911 -11.434 2.790 1.00 98.25 88 LEU A O 1
ATOM 672 N N . THR A 1 89 ? -12.119 -10.420 1.902 1.00 97.88 89 THR A N 1
ATOM 673 C CA . THR A 1 89 ? -11.289 -11.625 1.736 1.00 97.88 89 THR A CA 1
ATOM 674 C C . THR A 1 89 ? -9.906 -11.480 2.352 1.00 97.88 89 THR A C 1
ATOM 676 O O . THR A 1 89 ? -9.314 -12.477 2.755 1.00 97.88 89 THR A O 1
ATOM 679 N N . GLY A 1 90 ? -9.373 -10.258 2.433 1.00 98.00 90 GLY A N 1
ATOM 680 C CA . GLY A 1 90 ? -8.044 -10.017 2.985 1.00 98.00 90 GLY A CA 1
ATOM 681 C C . GLY A 1 90 ? -7.854 -8.585 3.463 1.00 98.00 90 GLY A C 1
ATOM 682 O O . GLY A 1 90 ? -8.374 -7.646 2.857 1.00 98.00 90 GLY A O 1
ATOM 683 N N . ALA A 1 91 ? -7.102 -8.434 4.548 1.00 98.44 91 ALA A N 1
ATOM 684 C CA . ALA A 1 91 ? -6.799 -7.164 5.186 1.00 98.44 91 ALA A CA 1
ATOM 685 C C . ALA A 1 91 ? -5.324 -7.149 5.621 1.00 98.44 91 ALA A C 1
ATOM 687 O O . ALA A 1 91 ? -4.887 -7.998 6.402 1.00 98.44 91 ALA A O 1
ATOM 688 N N . HIS A 1 92 ? -4.544 -6.199 5.103 1.00 98.44 92 HIS A N 1
ATOM 689 C CA . HIS A 1 92 ? -3.086 -6.182 5.264 1.00 98.44 92 HIS A CA 1
ATOM 690 C C . HIS A 1 92 ? -2.585 -4.797 5.664 1.00 98.44 92 HIS A C 1
ATOM 692 O O . HIS A 1 92 ? -3.091 -3.792 5.168 1.00 98.44 92 HIS A O 1
ATOM 698 N N . LEU A 1 93 ? -1.562 -4.752 6.517 1.00 98.69 93 LEU A N 1
ATOM 699 C CA . LEU A 1 93 ? -0.841 -3.538 6.894 1.00 98.69 93 LEU A CA 1
ATOM 700 C C . LEU A 1 93 ? 0.585 -3.604 6.357 1.00 98.69 93 LEU A C 1
ATOM 702 O O . LEU A 1 93 ? 1.344 -4.519 6.685 1.00 98.69 93 LEU A O 1
ATOM 706 N N . LEU A 1 94 ? 0.951 -2.605 5.562 1.00 98.50 94 LEU A N 1
ATOM 707 C CA . LEU A 1 94 ? 2.280 -2.428 5.000 1.00 98.50 94 LEU A CA 1
ATOM 708 C C . LEU A 1 94 ? 2.933 -1.184 5.595 1.00 98.50 94 LEU A C 1
ATOM 710 O O . LEU A 1 94 ? 2.329 -0.112 5.601 1.00 98.50 94 LEU A O 1
ATOM 714 N N . LEU A 1 95 ? 4.181 -1.317 6.037 1.00 98.25 95 LEU A N 1
ATOM 715 C CA . LEU A 1 95 ? 4.994 -0.206 6.530 1.00 98.25 95 LEU A CA 1
ATOM 716 C C . LEU A 1 95 ? 6.127 0.046 5.547 1.00 98.25 95 LEU A C 1
ATOM 718 O O . LEU A 1 95 ? 6.856 -0.882 5.190 1.00 98.25 95 LEU A O 1
ATOM 722 N N . THR A 1 96 ? 6.272 1.285 5.091 1.00 97.69 96 THR A N 1
ATOM 723 C CA . THR A 1 96 ? 7.353 1.655 4.184 1.00 97.69 96 THR A CA 1
ATOM 724 C C . THR A 1 96 ? 8.694 1.553 4.887 1.00 97.69 96 THR A C 1
ATOM 726 O O . THR A 1 96 ? 8.959 2.202 5.891 1.00 97.69 96 THR A O 1
ATOM 729 N N . ASP A 1 97 ? 9.556 0.744 4.293 1.00 95.81 97 ASP A N 1
ATOM 730 C CA . ASP A 1 97 ? 10.937 0.517 4.676 1.00 95.81 9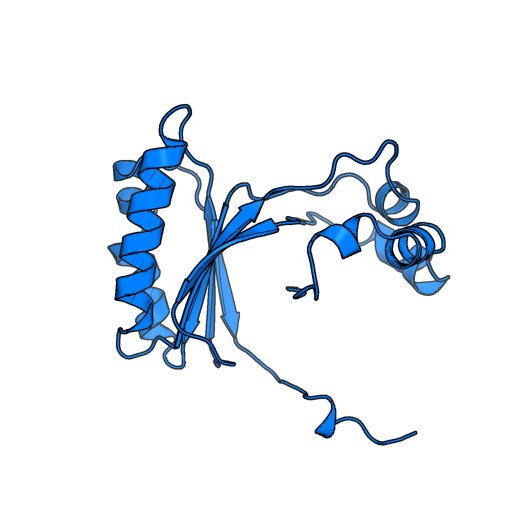7 ASP A CA 1
ATOM 731 C C . ASP A 1 97 ? 11.717 0.531 3.364 1.00 95.81 97 ASP A C 1
ATOM 733 O O . ASP A 1 97 ? 11.949 -0.502 2.745 1.00 95.81 97 ASP A O 1
ATOM 737 N N . THR A 1 98 ? 11.996 1.722 2.832 1.00 92.19 98 THR A N 1
ATOM 738 C CA . THR A 1 98 ? 12.750 1.836 1.577 1.00 92.19 98 THR A CA 1
ATOM 739 C C . THR A 1 98 ? 14.241 1.682 1.877 1.00 92.19 98 THR A C 1
ATOM 741 O O . THR A 1 98 ? 14.768 2.488 2.652 1.00 92.19 98 THR A O 1
ATOM 744 N N . PRO A 1 99 ? 14.951 0.710 1.263 1.00 90.06 99 PRO A N 1
ATOM 745 C CA . PRO A 1 99 ? 16.372 0.529 1.507 1.00 90.06 99 PRO A CA 1
ATOM 746 C C . PRO A 1 99 ? 17.154 1.809 1.232 1.00 90.06 99 PRO A C 1
ATOM 748 O O . PRO A 1 99 ? 16.970 2.472 0.208 1.00 90.06 99 PRO A O 1
ATOM 751 N N . ARG A 1 100 ? 18.083 2.134 2.130 1.00 83.19 100 ARG A N 1
ATOM 752 C CA . ARG A 1 100 ? 19.023 3.233 1.911 1.00 83.19 100 ARG A CA 1
ATOM 753 C C . ARG A 1 100 ? 20.038 2.808 0.854 1.00 83.19 100 ARG A C 1
ATOM 755 O O . ARG A 1 100 ? 20.971 2.067 1.148 1.00 83.19 100 ARG A O 1
ATOM 762 N N . THR A 1 101 ? 19.859 3.269 -0.377 1.00 75.06 101 THR A N 1
ATOM 763 C CA . THR A 1 101 ? 20.843 3.098 -1.452 1.00 75.06 101 THR A CA 1
ATOM 764 C C . THR A 1 101 ? 21.819 4.271 -1.462 1.00 75.06 101 THR A C 1
ATOM 766 O O . THR A 1 101 ? 21.424 5.414 -1.240 1.00 75.06 101 THR A O 1
ATOM 769 N N . SER A 1 102 ? 23.095 4.011 -1.756 1.00 65.38 102 SER A N 1
ATOM 770 C CA . SER A 1 102 ? 24.137 5.047 -1.826 1.00 65.38 102 SER A CA 1
ATOM 771 C C . SER A 1 102 ? 23.929 6.044 -2.969 1.00 65.38 102 SER A C 1
ATOM 773 O O . SER A 1 102 ? 24.471 7.147 -2.931 1.00 65.38 102 SER A O 1
ATOM 775 N N . SER A 1 103 ? 23.165 5.680 -4.003 1.00 80.25 103 SER A N 1
ATOM 776 C CA . SER A 1 103 ? 22.860 6.554 -5.138 1.00 80.25 103 SER A CA 1
ATOM 777 C C . SER A 1 103 ? 21.513 6.199 -5.777 1.00 80.25 103 SER A C 1
ATOM 779 O O . SER A 1 103 ? 21.136 5.024 -5.768 1.00 80.25 103 SER A O 1
ATOM 781 N N . PRO A 1 104 ? 20.786 7.181 -6.344 1.00 86.25 104 PRO A N 1
ATOM 782 C CA . PRO A 1 104 ? 19.607 6.914 -7.162 1.00 86.25 104 PRO A CA 1
ATOM 783 C C . PRO A 1 104 ? 19.977 6.111 -8.411 1.00 86.25 104 PRO A C 1
ATOM 785 O O . PRO A 1 104 ? 20.988 6.397 -9.055 1.00 86.25 104 PRO A O 1
ATOM 788 N N . THR A 1 105 ? 19.133 5.146 -8.772 1.00 91.44 105 THR A N 1
ATOM 789 C CA . THR A 1 105 ? 19.281 4.360 -10.015 1.00 91.44 105 THR A CA 1
ATOM 790 C C . THR A 1 105 ? 19.123 5.228 -11.265 1.00 91.44 105 THR A C 1
ATOM 792 O O . THR A 1 105 ? 18.464 6.268 -11.209 1.00 91.44 105 THR A O 1
ATOM 795 N N . THR A 1 106 ? 19.660 4.797 -12.412 1.00 92.62 106 THR A N 1
ATOM 796 C CA . THR A 1 106 ? 19.492 5.513 -13.694 1.00 92.62 106 THR A CA 1
ATOM 797 C C . THR A 1 106 ? 18.019 5.778 -14.014 1.00 92.62 106 THR A C 1
ATOM 799 O O . THR A 1 106 ? 17.661 6.894 -14.381 1.00 92.62 106 THR A O 1
ATOM 802 N N . GLU A 1 107 ? 17.139 4.795 -13.806 1.00 90.00 107 GLU A N 1
ATOM 803 C CA . GLU A 1 107 ? 15.699 4.972 -14.022 1.00 90.00 107 GLU A CA 1
ATOM 804 C C . GLU A 1 107 ? 15.092 6.065 -13.121 1.00 90.00 107 GLU A C 1
ATOM 806 O O . GLU A 1 107 ? 14.304 6.888 -13.588 1.00 90.00 107 GLU A O 1
ATOM 811 N N . GLN A 1 108 ? 15.490 6.121 -11.843 1.00 88.69 108 GLN A N 1
ATOM 812 C CA . GLN A 1 108 ? 15.065 7.180 -10.919 1.00 88.69 108 GLN A CA 1
ATOM 813 C C . GLN A 1 108 ? 15.606 8.553 -11.318 1.00 88.69 108 GLN A C 1
ATOM 815 O O . GLN A 1 108 ? 14.890 9.541 -11.206 1.00 88.69 108 GLN A O 1
ATOM 820 N N . GLN A 1 109 ? 16.844 8.635 -11.809 1.00 91.06 109 GLN A N 1
ATOM 821 C CA . GLN A 1 109 ? 17.417 9.901 -12.273 1.00 91.06 109 GLN A CA 1
ATOM 822 C C . GLN A 1 109 ? 16.637 10.479 -13.463 1.00 91.06 109 GLN A C 1
ATOM 824 O O . GLN A 1 109 ? 16.483 11.693 -13.551 1.00 91.06 109 GLN A O 1
ATOM 829 N N . ILE A 1 110 ? 16.105 9.621 -14.343 1.00 90.12 110 ILE A N 1
ATOM 830 C CA . ILE A 1 110 ? 15.310 10.038 -15.507 1.00 90.12 110 ILE A CA 1
ATOM 831 C C . ILE A 1 110 ? 13.937 10.584 -15.091 1.00 90.12 110 ILE A C 1
ATOM 833 O O . ILE A 1 110 ? 13.511 11.615 -15.610 1.00 90.12 110 ILE A O 1
ATOM 837 N N . ARG A 1 111 ? 13.223 9.894 -14.191 1.00 90.00 111 ARG A N 1
ATOM 838 C CA . ARG A 1 111 ? 11.853 10.292 -13.802 1.00 90.00 111 ARG A CA 1
ATOM 839 C C . ARG A 1 111 ? 11.786 11.295 -12.646 1.00 90.00 111 ARG A C 1
ATOM 841 O O . ARG A 1 111 ? 10.752 11.919 -12.441 1.00 90.00 111 ARG A O 1
ATOM 848 N N . GLY A 1 112 ? 12.865 11.443 -11.881 1.00 86.38 112 GLY A N 1
ATOM 849 C CA . GLY A 1 112 ? 12.913 12.292 -10.694 1.00 86.38 112 GLY A CA 1
ATOM 850 C C . GLY A 1 112 ? 12.487 11.584 -9.404 1.00 86.38 112 GLY A C 1
ATOM 851 O O . GLY A 1 112 ? 12.530 10.359 -9.278 1.00 86.38 112 GLY A O 1
ATOM 852 N N . LYS A 1 113 ? 12.144 12.387 -8.391 1.00 85.19 113 LYS A N 1
ATOM 853 C CA . LYS A 1 113 ? 11.863 11.905 -7.034 1.00 85.19 113 LYS A CA 1
ATOM 854 C C . LYS A 1 113 ? 10.440 11.354 -6.923 1.00 85.19 113 LYS A C 1
ATOM 856 O O . LYS A 1 113 ? 9.476 12.066 -7.188 1.00 85.19 113 LYS A O 1
ATOM 861 N N . ASP A 1 114 ? 10.336 10.125 -6.429 1.00 88.94 114 ASP A N 1
ATOM 862 C CA . ASP A 1 114 ? 9.064 9.493 -6.080 1.00 88.94 114 ASP A CA 1
ATOM 863 C C . ASP A 1 114 ? 8.540 10.046 -4.736 1.00 88.94 114 ASP A C 1
ATOM 865 O O . ASP A 1 114 ? 9.310 10.298 -3.803 1.00 88.94 114 ASP A O 1
ATOM 869 N N . GLY A 1 115 ? 7.221 10.196 -4.614 1.00 91.88 115 GLY A N 1
ATOM 870 C CA . GLY A 1 115 ? 6.559 10.264 -3.313 1.00 91.88 115 GLY A CA 1
ATOM 871 C C . GLY A 1 115 ? 6.517 8.885 -2.647 1.00 91.88 115 GLY A C 1
ATOM 872 O O . GLY A 1 115 ? 6.689 7.857 -3.305 1.00 91.88 115 GLY A O 1
ATOM 873 N N . ALA A 1 116 ? 6.227 8.844 -1.352 1.00 94.31 116 ALA A N 1
ATOM 874 C CA . ALA A 1 116 ? 5.982 7.609 -0.615 1.00 94.31 116 ALA A CA 1
ATOM 875 C C . ALA A 1 116 ? 4.811 7.825 0.345 1.00 94.31 116 ALA A C 1
ATOM 877 O O . ALA A 1 116 ? 4.632 8.920 0.869 1.00 94.31 116 ALA A O 1
ATOM 878 N N . ALA A 1 117 ? 4.006 6.787 0.541 1.00 96.44 117 ALA A N 1
ATOM 879 C CA . ALA A 1 117 ? 3.143 6.698 1.711 1.00 96.44 117 ALA A CA 1
ATOM 880 C C . ALA A 1 117 ? 3.914 6.028 2.835 1.00 96.44 117 ALA A C 1
ATOM 882 O O . ALA A 1 117 ? 4.604 5.045 2.565 1.00 96.44 117 ALA A O 1
ATOM 883 N N . ASP A 1 118 ? 3.770 6.515 4.061 1.00 97.62 118 ASP A N 1
ATOM 884 C CA . ASP A 1 118 ? 4.444 5.915 5.205 1.00 97.62 118 ASP A CA 1
ATOM 885 C C . ASP A 1 118 ? 3.852 4.536 5.469 1.00 97.62 118 ASP A C 1
ATOM 887 O O . ASP A 1 118 ? 4.568 3.535 5.409 1.00 97.62 118 ASP A O 1
ATOM 891 N N . TRP A 1 119 ? 2.545 4.461 5.717 1.00 98.56 119 TRP A N 1
ATOM 892 C CA . TRP A 1 119 ? 1.832 3.215 5.976 1.00 98.56 119 TRP A CA 1
ATOM 893 C C . TRP A 1 119 ? 0.701 3.026 4.966 1.00 98.56 119 TRP A C 1
ATOM 895 O O . TRP A 1 119 ? 0.089 3.991 4.500 1.00 98.56 119 TRP A O 1
ATOM 905 N N . ILE A 1 120 ? 0.422 1.772 4.611 1.00 98.50 120 ILE A N 1
ATOM 906 C CA . ILE A 1 120 ? -0.620 1.410 3.653 1.00 98.50 120 ILE A CA 1
ATOM 907 C C . ILE A 1 120 ? -1.433 0.249 4.212 1.00 98.50 120 ILE A C 1
ATOM 909 O O . ILE A 1 120 ? -0.900 -0.836 4.429 1.00 98.50 120 ILE A O 1
ATOM 913 N N . MET A 1 121 ? -2.736 0.453 4.383 1.00 98.44 121 MET A N 1
ATOM 914 C CA . MET A 1 121 ? -3.682 -0.646 4.555 1.00 98.44 121 MET A CA 1
ATOM 915 C C . MET A 1 121 ? -4.203 -1.092 3.194 1.00 98.44 121 MET A C 1
ATOM 917 O O . MET A 1 121 ? -4.535 -0.256 2.350 1.00 98.44 121 MET A O 1
ATOM 921 N N . LEU A 1 122 ? -4.292 -2.403 2.994 1.00 97.94 122 LEU A N 1
ATOM 922 C CA . LEU A 1 122 ? -4.909 -3.031 1.832 1.00 97.94 122 LEU A CA 1
ATOM 923 C C . LEU A 1 122 ? -6.138 -3.810 2.293 1.00 97.94 122 LEU A C 1
ATOM 925 O O . LEU A 1 122 ? -5.998 -4.721 3.105 1.00 97.94 122 LEU A O 1
ATOM 929 N N . LEU A 1 123 ? -7.312 -3.478 1.760 1.00 98.12 123 LEU A N 1
ATOM 930 C CA . LEU A 1 123 ? -8.544 -4.240 1.965 1.00 98.12 123 LEU A CA 1
ATOM 931 C C . LEU A 1 123 ? -8.987 -4.835 0.638 1.00 98.12 123 LEU A C 1
ATOM 933 O O . LEU A 1 123 ? -9.245 -4.090 -0.303 1.00 98.12 123 LEU A O 1
ATOM 937 N N . SER A 1 124 ? -9.084 -6.154 0.565 1.00 97.56 124 SER A N 1
ATOM 938 C CA . SER A 1 124 ? -9.575 -6.881 -0.605 1.00 97.56 124 SER A CA 1
ATOM 939 C C . SER A 1 124 ? -10.887 -7.582 -0.282 1.00 97.56 124 SER A C 1
ATOM 941 O O . SER A 1 124 ? -11.110 -7.997 0.858 1.00 97.56 124 SER A O 1
ATOM 943 N N . GLY A 1 125 ? -11.761 -7.703 -1.277 1.00 98.06 125 GLY A N 1
ATOM 944 C CA . GLY A 1 125 ? -13.071 -8.310 -1.094 1.00 98.06 125 GLY A CA 1
ATOM 945 C C . GLY A 1 125 ? -13.833 -8.538 -2.393 1.00 98.06 125 GLY A C 1
ATOM 946 O O . GLY A 1 125 ? -13.502 -7.982 -3.446 1.00 98.06 125 GLY A O 1
ATOM 947 N N . TYR A 1 126 ? -14.844 -9.399 -2.314 1.00 97.12 126 TYR A N 1
ATOM 948 C CA . TYR A 1 126 ? -15.766 -9.683 -3.416 1.00 97.12 126 TYR A CA 1
ATOM 949 C C . TYR A 1 126 ? -16.944 -8.702 -3.458 1.00 97.12 126 TYR A C 1
ATOM 951 O O . TYR A 1 126 ? -17.592 -8.574 -4.493 1.00 97.12 126 TYR A O 1
ATOM 959 N N . ASP A 1 127 ? -17.203 -7.993 -2.358 1.00 97.75 127 ASP A N 1
ATOM 960 C CA . ASP A 1 127 ? -18.240 -6.972 -2.266 1.00 97.75 127 ASP A CA 1
ATOM 961 C C . ASP A 1 127 ? -17.594 -5.586 -2.147 1.00 97.75 127 ASP A C 1
ATOM 963 O O . ASP A 1 127 ? -16.953 -5.254 -1.148 1.00 97.75 127 ASP A O 1
ATOM 967 N N . ALA A 1 128 ? -17.731 -4.776 -3.200 1.00 97.62 128 ALA A N 1
ATOM 968 C CA . ALA A 1 128 ? -17.201 -3.417 -3.206 1.00 97.62 128 ALA A CA 1
ATOM 969 C C . ALA A 1 128 ? -17.896 -2.530 -2.164 1.00 97.62 128 ALA A C 1
ATOM 971 O O . ALA A 1 128 ? -17.229 -1.720 -1.531 1.00 97.62 128 ALA A O 1
ATOM 972 N N . GLU A 1 129 ? -19.204 -2.688 -1.964 1.00 98.00 129 GLU A N 1
ATOM 973 C CA . GLU A 1 129 ? -19.966 -1.849 -1.043 1.00 98.00 129 GLU A CA 1
ATOM 974 C C . GLU A 1 129 ? -19.570 -2.130 0.408 1.00 98.00 129 GLU A C 1
ATOM 976 O O . GLU A 1 129 ? -19.369 -1.195 1.179 1.00 98.00 129 GLU A O 1
ATOM 981 N N . ALA A 1 130 ? -19.342 -3.398 0.759 1.00 98.06 130 ALA A N 1
ATOM 982 C CA . ALA A 1 130 ? -18.828 -3.764 2.078 1.00 98.06 130 ALA A CA 1
ATOM 983 C C . ALA A 1 130 ? -17.460 -3.114 2.372 1.00 98.06 130 ALA A C 1
ATOM 985 O O . ALA A 1 130 ? -17.240 -2.589 3.466 1.00 98.06 130 ALA A O 1
ATOM 986 N N . ILE A 1 131 ? -16.546 -3.095 1.391 1.00 97.94 131 ILE A N 1
ATOM 987 C CA . ILE A 1 131 ? -15.245 -2.417 1.529 1.00 97.94 131 ILE A CA 1
ATOM 988 C C . ILE A 1 131 ? -15.438 -0.907 1.708 1.00 97.94 131 ILE A C 1
ATOM 990 O O . ILE A 1 131 ? -14.793 -0.305 2.568 1.00 97.94 131 ILE A O 1
ATOM 994 N N . GLU A 1 132 ? -16.321 -0.296 0.916 1.00 97.12 132 GLU A N 1
ATOM 995 C CA . GLU A 1 132 ? -16.623 1.134 1.009 1.00 97.12 132 GLU A CA 1
ATOM 996 C C . GLU A 1 132 ? -17.189 1.522 2.370 1.00 97.12 132 GLU A C 1
ATOM 998 O O . GLU A 1 132 ? -16.739 2.500 2.963 1.00 97.12 132 GLU A O 1
ATOM 1003 N N . GLN A 1 133 ? -18.132 0.739 2.890 1.00 97.56 133 GLN A N 1
ATOM 1004 C CA . GLN A 1 133 ? -18.725 0.964 4.205 1.00 97.56 133 GLN A CA 1
ATOM 1005 C C . GLN A 1 133 ? -17.661 0.883 5.305 1.00 97.56 133 GLN A C 1
ATOM 1007 O O . GLN A 1 133 ? -17.572 1.780 6.140 1.00 97.56 133 GLN A O 1
ATOM 1012 N N . VAL A 1 134 ? -16.785 -0.127 5.266 1.00 97.25 134 VAL A N 1
ATOM 1013 C CA . VAL A 1 134 ? -15.665 -0.245 6.215 1.00 97.25 134 VAL A CA 1
ATOM 1014 C C . VAL A 1 134 ? -14.711 0.951 6.119 1.00 97.25 134 VAL A C 1
ATOM 1016 O O . VAL A 1 134 ? -14.293 1.482 7.149 1.00 97.25 134 VAL A O 1
ATOM 1019 N N . ALA A 1 135 ? -14.368 1.390 4.905 1.00 96.44 135 ALA A N 1
ATOM 1020 C CA . ALA A 1 135 ? -13.474 2.525 4.689 1.00 96.44 135 ALA A CA 1
ATOM 1021 C C . ALA A 1 135 ? -14.096 3.866 5.120 1.00 96.44 135 ALA A C 1
ATOM 1023 O O . ALA A 1 135 ? -13.384 4.745 5.599 1.00 96.44 135 ALA A O 1
ATOM 1024 N N . ALA A 1 136 ? -15.410 4.027 4.954 1.00 95.56 136 ALA A N 1
ATOM 1025 C CA . ALA A 1 136 ? -16.143 5.239 5.311 1.00 95.56 136 ALA A CA 1
ATOM 1026 C C . ALA A 1 136 ? -16.503 5.329 6.802 1.00 95.56 136 ALA A C 1
ATOM 1028 O O . ALA A 1 136 ? -16.732 6.433 7.291 1.00 95.56 136 ALA A O 1
ATOM 1029 N N . ASP A 1 137 ? -16.541 4.200 7.512 1.00 95.12 137 ASP A N 1
ATOM 1030 C CA . ASP A 1 137 ? -16.872 4.127 8.936 1.00 95.12 137 ASP A CA 1
ATOM 1031 C C . ASP A 1 137 ? -15.619 3.822 9.774 1.00 95.12 137 ASP A C 1
ATOM 1033 O O . ASP A 1 137 ? -14.936 4.727 10.269 1.00 95.12 137 ASP A O 1
ATOM 1037 N N . ARG A 1 138 ? -15.254 2.537 9.853 1.00 95.00 138 ARG A N 1
ATOM 1038 C CA . ARG A 1 138 ? -14.226 2.011 10.768 1.00 95.00 138 ARG A CA 1
ATOM 1039 C C . ARG A 1 138 ? -12.811 2.490 10.449 1.00 95.00 138 ARG A C 1
ATOM 1041 O O . ARG A 1 138 ? -11.983 2.546 11.351 1.00 95.00 138 ARG A O 1
ATOM 1048 N N . LEU A 1 139 ? -12.529 2.818 9.188 1.00 96.12 139 LEU A N 1
ATOM 1049 C CA . LEU A 1 139 ? -11.233 3.345 8.737 1.00 96.12 139 LEU A CA 1
ATOM 1050 C C . LEU A 1 139 ? -11.350 4.756 8.144 1.00 96.12 139 LEU A C 1
ATOM 1052 O O . LEU A 1 139 ? -10.524 5.164 7.323 1.00 96.12 139 LEU A O 1
ATOM 1056 N N . SER A 1 140 ? -12.378 5.500 8.556 1.00 95.38 140 SER A N 1
ATOM 1057 C CA . SER A 1 140 ? -12.544 6.899 8.172 1.00 95.38 140 SER A CA 1
ATOM 1058 C C . SER A 1 140 ? -11.390 7.767 8.694 1.00 95.38 140 SER A C 1
ATOM 1060 O O . SER A 1 140 ? -10.766 7.420 9.701 1.00 95.38 140 SER A O 1
ATOM 1062 N N . PRO A 1 141 ? -11.117 8.935 8.081 1.00 95.00 141 PRO A N 1
ATOM 1063 C CA . PRO A 1 141 ? -10.098 9.852 8.587 1.00 95.00 141 PRO A CA 1
ATOM 1064 C C . PRO A 1 141 ? -10.298 10.229 10.059 1.00 95.00 141 PRO A C 1
ATOM 1066 O O . PRO A 1 141 ? -9.335 10.280 10.816 1.00 95.00 141 PRO A O 1
ATOM 1069 N N . ALA A 1 142 ? -11.550 10.424 10.483 1.00 95.31 142 ALA A N 1
ATOM 1070 C CA . ALA A 1 142 ? -11.874 10.716 11.874 1.00 95.31 142 ALA A CA 1
ATOM 1071 C C . ALA A 1 142 ? -11.552 9.529 12.798 1.00 95.31 142 ALA A C 1
ATOM 1073 O O . ALA A 1 142 ? -10.885 9.720 13.812 1.00 95.31 142 ALA A O 1
ATOM 1074 N N . ALA A 1 143 ? -11.961 8.307 12.432 1.00 96.12 143 ALA A N 1
ATOM 1075 C CA . ALA A 1 143 ? -11.658 7.105 13.211 1.00 96.12 143 ALA A CA 1
ATOM 1076 C C . ALA A 1 143 ? -10.143 6.884 13.332 1.00 96.12 143 ALA A C 1
ATOM 1078 O O . ALA A 1 143 ? -9.627 6.703 14.433 1.00 96.12 143 ALA A O 1
ATOM 1079 N N . LEU A 1 144 ? -9.410 6.990 12.222 1.00 97.50 144 LEU A N 1
ATOM 1080 C CA . LEU A 1 144 ? -7.952 6.859 12.211 1.00 97.50 144 LEU A CA 1
ATOM 1081 C C . LEU A 1 144 ? -7.268 7.952 13.044 1.00 97.50 144 LEU A C 1
ATOM 1083 O O . LEU A 1 144 ? -6.327 7.653 13.778 1.00 97.50 144 LEU A O 1
ATOM 1087 N N . GLY A 1 145 ? -7.770 9.188 12.995 1.00 96.75 145 GLY A N 1
ATOM 1088 C CA . GLY A 1 145 ? -7.277 10.291 13.822 1.00 96.75 145 GLY A CA 1
ATOM 1089 C C . GLY A 1 145 ? -7.385 9.996 15.318 1.00 96.75 145 GLY A C 1
ATOM 1090 O O . GLY A 1 145 ? -6.424 10.192 16.055 1.00 96.75 145 GLY A O 1
ATOM 1091 N N . THR A 1 146 ? -8.499 9.409 15.776 1.00 96.31 146 THR A N 1
ATOM 1092 C CA . THR A 1 146 ? -8.642 9.013 17.196 1.00 96.31 146 THR A CA 1
ATOM 1093 C C . THR A 1 146 ? -7.648 7.936 17.637 1.00 96.31 146 THR A C 1
ATOM 1095 O O . THR A 1 146 ? -7.346 7.829 18.824 1.00 96.31 146 THR A O 1
ATOM 1098 N N . LEU A 1 147 ? -7.106 7.167 16.688 1.00 96.31 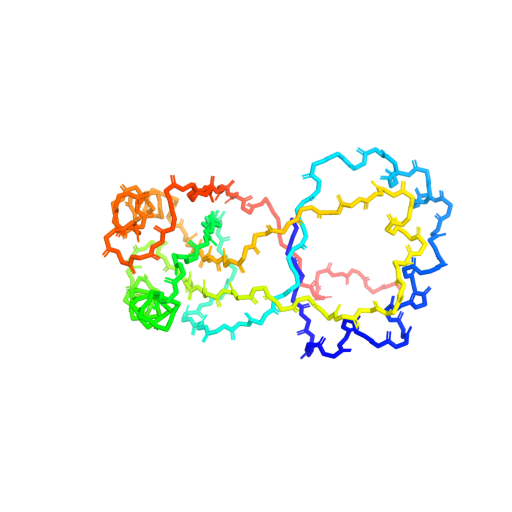147 LEU A N 1
ATOM 1099 C CA . LEU A 1 147 ? -6.101 6.130 16.925 1.00 96.31 147 LEU A CA 1
ATOM 1100 C C . LEU A 1 147 ? -4.658 6.656 16.814 1.00 96.31 147 LEU A C 1
ATOM 1102 O O . LEU A 1 147 ? -3.717 5.898 17.040 1.00 96.31 147 LEU A O 1
ATOM 1106 N N . GLY A 1 148 ? -4.463 7.943 16.503 1.00 97.19 148 GLY A N 1
ATOM 1107 C CA . GLY A 1 148 ? -3.145 8.569 16.369 1.00 97.19 148 GLY A CA 1
ATOM 1108 C C . GLY A 1 148 ? -2.580 8.569 14.947 1.00 97.19 148 GLY A C 1
ATOM 1109 O O . GLY A 1 148 ? -1.361 8.549 14.782 1.00 97.19 148 GLY A O 1
ATOM 1110 N N . ALA A 1 149 ? -3.431 8.552 13.917 1.00 97.81 149 ALA A N 1
ATOM 1111 C CA . ALA A 1 149 ? -3.024 8.870 12.548 1.00 97.81 149 ALA A CA 1
ATOM 1112 C C . ALA A 1 149 ? -3.113 10.380 12.274 1.00 97.81 149 ALA A C 1
ATOM 1114 O O . ALA A 1 149 ? -3.966 11.067 12.826 1.00 97.81 149 ALA A O 1
ATOM 1115 N N . GLN A 1 150 ? -2.282 10.879 11.362 1.00 97.88 150 GLN A N 1
ATOM 1116 C CA . GLN A 1 150 ? -2.377 12.248 10.852 1.00 97.88 150 GLN A CA 1
ATOM 1117 C C . GLN A 1 150 ? -3.687 12.471 10.076 1.00 97.88 150 GLN A C 1
ATOM 1119 O O . GLN A 1 150 ? -4.297 11.536 9.553 1.00 97.88 150 GLN A O 1
ATOM 1124 N N . ASP A 1 151 ? -4.094 13.733 9.950 1.00 93.19 151 ASP A N 1
ATOM 1125 C CA . ASP A 1 151 ? -5.382 14.191 9.408 1.00 93.19 151 ASP A CA 1
ATOM 1126 C C . ASP A 1 151 ? -5.496 14.162 7.868 1.00 93.19 151 ASP A C 1
ATOM 1128 O O . ASP A 1 151 ? -6.401 14.759 7.285 1.00 93.19 151 ASP A O 1
ATOM 1132 N N . ASN A 1 152 ? -4.608 13.440 7.185 1.00 93.00 152 ASN A N 1
ATOM 1133 C CA . ASN A 1 152 ? -4.477 13.444 5.728 1.00 93.00 152 ASN A CA 1
ATOM 1134 C C . ASN A 1 152 ? -4.495 12.052 5.048 1.00 93.00 152 ASN A C 1
ATOM 1136 O O . ASN A 1 152 ? -3.820 11.879 4.020 1.00 93.00 152 ASN A O 1
ATOM 1140 N N . PRO A 1 153 ? -5.244 11.041 5.538 1.00 95.50 153 PRO A N 1
ATOM 1141 C CA . PRO A 1 153 ? -5.227 9.736 4.901 1.00 95.50 153 PRO A CA 1
ATOM 1142 C C . PRO A 1 153 ? -5.802 9.810 3.481 1.00 95.50 153 PRO A C 1
ATOM 1144 O O . PRO A 1 153 ? -6.819 10.451 3.215 1.00 95.50 153 PRO A O 1
ATOM 1147 N N . THR A 1 154 ? -5.157 9.117 2.546 1.00 96.25 154 THR A N 1
ATOM 1148 C CA . THR A 1 154 ? -5.606 9.030 1.152 1.00 96.25 154 THR A CA 1
ATOM 1149 C C . THR A 1 154 ? -6.190 7.656 0.864 1.00 96.25 154 THR A C 1
ATOM 1151 O O . THR A 1 154 ? -5.483 6.651 0.965 1.00 96.25 154 THR A O 1
ATOM 1154 N N . ILE A 1 155 ? -7.448 7.623 0.421 1.00 96.38 155 ILE A N 1
ATOM 1155 C CA . ILE A 1 155 ? -8.155 6.389 0.062 1.00 96.38 155 ILE A CA 1
ATOM 1156 C C . ILE A 1 155 ? -8.185 6.230 -1.462 1.00 96.38 155 ILE A C 1
ATOM 1158 O O . ILE A 1 155 ? -8.665 7.102 -2.184 1.00 96.38 155 ILE A O 1
ATOM 1162 N N . GLY A 1 156 ? -7.677 5.100 -1.947 1.00 95.94 156 GLY A N 1
ATOM 1163 C CA . GLY A 1 156 ? -7.732 4.679 -3.347 1.00 95.94 156 GLY A CA 1
ATOM 1164 C C . GLY A 1 156 ? -8.599 3.436 -3.505 1.00 95.94 156 GLY A C 1
ATOM 1165 O O . GLY A 1 156 ? -8.598 2.576 -2.629 1.00 95.94 156 GLY A O 1
ATOM 1166 N N . ARG A 1 157 ? -9.322 3.339 -4.622 1.00 96.88 157 ARG A N 1
ATOM 1167 C CA . ARG A 1 157 ? -10.264 2.251 -4.918 1.00 96.88 157 ARG A CA 1
ATOM 1168 C C . ARG A 1 157 ? -9.936 1.645 -6.265 1.00 96.88 157 ARG A C 1
ATOM 1170 O O . ARG A 1 157 ? -9.715 2.372 -7.234 1.00 96.88 157 ARG A O 1
ATOM 1177 N N . TYR A 1 158 ? -9.921 0.325 -6.324 1.00 96.50 158 TYR A N 1
ATOM 1178 C CA . TYR A 1 158 ? -9.504 -0.417 -7.499 1.00 96.50 158 TYR A CA 1
ATOM 1179 C C . TYR A 1 158 ? -10.439 -1.595 -7.717 1.00 96.50 158 TYR A C 1
ATOM 1181 O O . TYR A 1 158 ? -10.852 -2.272 -6.777 1.00 96.50 158 TYR A O 1
ATOM 1189 N N . ARG A 1 159 ? -10.733 -1.853 -8.988 1.00 96.81 159 ARG A N 1
ATOM 1190 C CA . ARG A 1 159 ? -11.458 -3.037 -9.427 1.00 96.81 159 ARG A CA 1
ATOM 1191 C C . ARG A 1 159 ? -10.521 -3.892 -10.257 1.00 96.81 159 ARG A C 1
ATOM 1193 O O . ARG A 1 159 ? -9.887 -3.390 -11.188 1.00 96.81 159 ARG A O 1
ATOM 1200 N N . LEU A 1 160 ? -10.447 -5.173 -9.930 1.00 95.31 160 LEU A N 1
ATOM 1201 C CA . LEU A 1 160 ? -9.722 -6.144 -10.728 1.00 95.31 160 LEU A CA 1
ATOM 1202 C C . LEU A 1 160 ? -10.413 -6.274 -12.087 1.00 95.31 160 LEU A C 1
ATOM 1204 O O . LEU A 1 160 ? -11.591 -6.619 -12.173 1.00 95.31 160 LEU A O 1
ATOM 1208 N N . ALA A 1 161 ? -9.679 -5.969 -13.152 1.00 95.38 161 ALA A N 1
ATOM 1209 C CA . ALA A 1 161 ? -10.160 -6.161 -14.516 1.00 95.38 161 ALA A CA 1
ATOM 1210 C C . ALA A 1 161 ? -9.838 -7.568 -15.034 1.00 95.38 161 ALA A C 1
ATOM 1212 O O . ALA A 1 161 ? -10.627 -8.145 -15.774 1.00 95.38 161 ALA A O 1
ATOM 1213 N N . PHE A 1 162 ? -8.677 -8.102 -14.656 1.00 93.44 162 PHE A N 1
ATOM 1214 C CA . PHE A 1 162 ? -8.151 -9.358 -15.167 1.00 93.44 162 PHE A CA 1
ATOM 1215 C C . PHE A 1 162 ? -7.054 -9.889 -14.240 1.00 93.44 162 PHE A C 1
ATOM 1217 O O . PHE A 1 162 ? -6.345 -9.101 -13.612 1.00 93.44 162 PHE A O 1
ATOM 1224 N N . THR A 1 163 ? -6.909 -11.210 -14.176 1.00 92.31 163 THR A N 1
ATOM 1225 C CA . THR A 1 163 ? -5.820 -11.898 -13.478 1.00 92.31 163 THR A CA 1
ATOM 1226 C C . THR A 1 163 ? -5.262 -12.995 -14.376 1.00 92.31 163 THR A C 1
ATOM 1228 O O . THR A 1 163 ? -6.018 -13.623 -15.114 1.00 92.31 163 THR A O 1
ATOM 1231 N N . MET A 1 164 ? -3.949 -13.208 -14.310 1.00 92.31 164 MET A N 1
ATOM 1232 C CA . MET A 1 164 ? -3.275 -14.346 -14.926 1.00 92.31 164 MET A CA 1
ATOM 1233 C C . MET A 1 164 ? -2.404 -15.024 -13.894 1.00 92.31 164 MET A C 1
ATOM 1235 O O . MET A 1 164 ? -1.749 -14.381 -13.074 1.00 92.31 164 MET A O 1
ATOM 1239 N N . THR A 1 165 ? -2.358 -16.332 -14.008 1.00 90.56 165 THR A N 1
ATOM 1240 C CA . THR A 1 165 ? -1.433 -17.212 -13.324 1.00 90.56 165 THR A CA 1
ATOM 1241 C C . THR A 1 165 ? -0.357 -17.677 -14.309 1.00 90.56 165 THR A C 1
ATOM 1243 O O . THR A 1 165 ? -0.531 -17.561 -15.526 1.00 90.56 165 THR A O 1
ATOM 1246 N N . PRO A 1 166 ? 0.764 -18.238 -13.829 1.00 89.06 166 PRO A N 1
ATOM 1247 C CA . PRO A 1 166 ? 1.742 -18.869 -14.710 1.00 89.06 166 PRO A CA 1
ATOM 1248 C C . PRO A 1 166 ? 1.135 -19.948 -15.622 1.00 89.06 166 PRO A C 1
ATOM 1250 O O . PRO A 1 166 ? 1.645 -20.157 -16.718 1.00 89.06 166 PRO A O 1
ATOM 1253 N N . GLN A 1 167 ? 0.045 -20.603 -15.203 1.00 90.62 167 GLN A N 1
ATOM 1254 C CA . GLN A 1 167 ? -0.668 -21.597 -16.009 1.00 90.62 167 GLN A CA 1
ATOM 1255 C C . GLN A 1 167 ? -1.412 -20.996 -17.213 1.00 90.62 167 GLN A C 1
ATOM 1257 O O . GLN A 1 167 ? -1.664 -21.714 -18.176 1.00 90.62 167 GLN A O 1
ATOM 1262 N N . ASP A 1 168 ? -1.740 -19.702 -17.184 1.00 92.00 168 ASP A N 1
ATOM 1263 C CA . ASP A 1 168 ? -2.429 -19.012 -18.284 1.00 92.00 168 ASP A CA 1
ATOM 1264 C C . ASP A 1 168 ? -1.461 -18.548 -19.388 1.00 92.00 168 ASP A C 1
ATOM 1266 O O . ASP A 1 168 ? -1.885 -18.136 -20.470 1.00 92.00 168 ASP A O 1
ATOM 1270 N N . MET A 1 169 ? -0.150 -18.592 -19.127 1.00 88.00 169 MET A N 1
ATOM 1271 C CA . MET A 1 169 ? 0.874 -18.208 -20.094 1.00 88.00 169 MET A CA 1
ATOM 1272 C C . MET A 1 169 ? 1.105 -19.349 -21.088 1.00 88.00 169 MET A C 1
ATOM 1274 O O . MET A 1 169 ? 1.467 -20.461 -20.702 1.00 88.00 169 MET A O 1
ATOM 1278 N N . ALA A 1 170 ? 0.943 -19.067 -22.384 1.00 82.44 170 ALA A N 1
ATOM 1279 C CA . ALA A 1 170 ? 1.326 -20.012 -23.427 1.00 82.44 170 ALA A CA 1
ATOM 1280 C C . ALA A 1 170 ? 2.818 -20.353 -23.289 1.00 82.44 170 ALA A C 1
ATOM 1282 O O . ALA A 1 170 ? 3.655 -19.458 -23.150 1.00 82.44 170 ALA A O 1
ATOM 1283 N N . THR A 1 171 ? 3.151 -21.642 -23.318 1.00 77.19 171 THR A N 1
ATOM 1284 C CA . THR A 1 171 ? 4.542 -22.095 -23.389 1.00 77.19 171 THR A CA 1
ATOM 1285 C C . THR A 1 171 ? 5.084 -21.681 -24.754 1.00 77.19 171 THR A C 1
ATOM 1287 O O . THR A 1 171 ? 4.590 -22.154 -25.778 1.00 77.19 171 THR A O 1
ATOM 1290 N N . ILE A 1 172 ? 6.029 -20.740 -24.761 1.00 57.38 172 ILE A N 1
ATOM 1291 C CA . ILE A 1 172 ? 6.776 -20.323 -25.956 1.00 57.38 172 ILE A CA 1
ATOM 1292 C C . ILE A 1 172 ? 8.034 -21.177 -26.057 1.00 57.38 172 ILE A C 1
ATOM 1294 O O . ILE A 1 172 ? 8.703 -21.333 -25.008 1.00 57.38 172 ILE A O 1
#

Sequence (172 aa):
MLYELERYEVLTSKGYLDRLNAPTPWSTKMMPHHLGMVRSQCRVAASFGGGVATSLATIRLSPEAGREAELQAHLSETLGTLAHMPGLTGAHLLLTDTPRTSSPTTEQQIRGKDGAADWIMLLSGYDAEAIEQVAADRLSPAALGTLGAQDNPTIGRYRLAFTMTPQDMATI

pLDDT: mean 94.3, std 5.51, range [57.38, 98.69]

Mean predicted aligned error: 3.91 Å

Foldseek 3Di:
DDDDDPDLCCLVDPVNLVPLQDDDPVLLVCLQVDPQAADFSWDWPAKEFDDDEFKKKKKFFAFAPPLVVQLSVVQRVVQNVLCPDAFWGMKTKIAGDRDDDPDDHPSCVSNDDHHYGGMMIMIGGHHHVSVVVCCVPCVDLVNSVVSGIDSDMDMDMDGDPDDDDPVNDDDD

Nearest PDB structures (foldseek):
  4ae5-assembly4_D  TM=7.405E-01  e=2.613E-03  Staphylococcus aureus
  4ae5-assembly2_B  TM=7.184E-01  e=1.919E-03  Staphylococcus aureus
  5f9p-assembly2_B  TM=6.067E-01  e=4.642E-04  Streptomyces ambofaciens
  4ae5-assembly3_C  TM=7.313E-01  e=3.557E-03  Staphylococcus aureus
  3bxv-assembly1_A  TM=6.574E-01  e=2.725E-02  unclassified

Secondary structure (DSSP, 8-state):
-----SSGGGGG-HHHHHHHHS--HHHHHHGGG--S-B---EEEEEEEE-S--SEEEEEEE-BPTT-HHHHHHHHHHHHHHHTTSTTEEEEEEEEE-----SS--HHHHHH-PPB--SEEEEEEES-HHHHHHHHHTTTSHHHHHHTTB-S--EEEEEE------GGGS---

Organism: NCBI:txid2819348

Solvent-accessible surface area (backbone atoms only — not comparable to full-atom values): 9793 Å² total; per-residue (Å²): 140,85,81,88,65,99,49,79,66,53,81,75,29,66,76,50,48,52,50,39,58,55,61,50,77,65,49,64,67,50,37,68,73,53,72,88,47,70,62,60,43,60,44,79,77,36,78,27,71,54,84,90,46,50,22,38,39,39,42,29,36,44,61,33,93,93,26,47,71,61,30,53,52,54,50,44,55,50,29,54,55,49,20,72,36,84,36,39,32,18,18,34,35,31,39,49,59,66,80,90,64,98,63,82,42,54,52,42,66,61,42,47,86,66,42,65,49,52,27,36,38,39,40,29,9,78,29,59,64,50,50,48,50,43,44,66,49,79,58,15,61,68,48,38,35,77,50,29,31,43,93,71,56,47,79,45,81,47,67,60,86,78,86,83,55,82,85,71,54,78,89,125

Radius of gyration: 17.88 Å; Cα contacts (8 Å, |Δi|>4): 281; chains: 1; bounding box: 44×36×45 Å